Protein AF-J4XCN0-F1 (afdb_monomer_lite)

pLDDT: mean 80.33, std 9.68, range [47.09, 93.62]

Radius of gyration: 15.18 Å; chains: 1; bounding box: 36×30×36 Å

Sequence (69 aa):
MVGVPGSGKTMLARRMSSILPELTKEEAIEITKIYSILGLLGKDTGLVTTRPFRSPHHTSSTVAMIGGG

Foldseek 3Di:
DDDDPPPCPVVCLVCVQVPDDKDDPVRFVVVLVVCVVVVNADPPHNTDTGDDHDDDDPPDDPCNVVVPD

Secondary structure (DSSP, 8-state):
----TTSSHHHHHHHHGGGSPPPPHHHHHHHHHHHHHTT-S-TT--S--SPP-----TT--HHHHHT--

Structure (mmCIF, N/CA/C/O backbone):
data_AF-J4XCN0-F1
#
_entry.id   AF-J4XCN0-F1
#
loop_
_atom_site.group_PDB
_atom_site.id
_atom_site.type_symbol
_atom_site.label_atom_id
_atom_site.label_alt_id
_atom_site.label_comp_id
_atom_site.label_asym_id
_atom_site.label_entity_id
_atom_site.label_seq_id
_atom_site.pdbx_PDB_ins_code
_atom_site.Cartn_x
_atom_site.Cartn_y
_atom_site.Cartn_z
_atom_site.occupancy
_atom_site.B_iso_or_equiv
_atom_site.auth_seq_id
_atom_site.auth_comp_id
_atom_site.auth_asym_id
_atom_site.auth_atom_id
_atom_site.pdbx_PDB_model_num
ATOM 1 N N . MET A 1 1 ? 15.864 4.219 -10.878 1.00 57.72 1 MET A N 1
ATOM 2 C CA . MET A 1 1 ? 16.445 3.057 -11.591 1.00 57.72 1 MET A CA 1
ATOM 3 C C . MET A 1 1 ? 17.123 3.573 -12.853 1.00 57.72 1 MET A C 1
ATOM 5 O O . MET A 1 1 ? 16.442 4.165 -13.682 1.00 57.72 1 MET A O 1
ATOM 9 N N . VAL A 1 2 ? 18.447 3.448 -12.962 1.00 66.12 2 VAL A N 1
ATOM 10 C CA . VAL A 1 2 ? 19.221 3.908 -14.132 1.00 66.12 2 VAL A CA 1
ATOM 11 C C . VAL A 1 2 ? 19.261 2.776 -15.163 1.00 66.12 2 VAL A C 1
ATOM 13 O O . VAL A 1 2 ? 19.439 1.622 -14.789 1.00 66.12 2 VAL A O 1
ATOM 16 N N . GLY A 1 3 ? 19.037 3.071 -16.444 1.00 66.25 3 GLY A N 1
ATOM 17 C CA . GLY A 1 3 ? 19.132 2.077 -17.519 1.00 66.25 3 GLY A CA 1
ATOM 18 C C . GLY A 1 3 ? 18.596 2.593 -18.852 1.00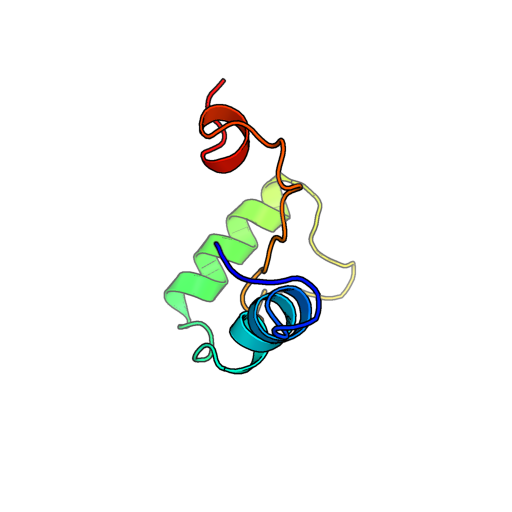 66.25 3 GLY A C 1
ATOM 19 O O . GLY A 1 3 ? 17.810 3.541 -18.874 1.00 66.25 3 GLY A O 1
ATOM 20 N N . VAL A 1 4 ? 18.965 1.942 -19.954 1.00 73.44 4 VAL A N 1
ATOM 21 C CA . VAL A 1 4 ? 18.605 2.343 -21.329 1.00 73.44 4 VAL A CA 1
ATOM 22 C C . VAL A 1 4 ? 17.082 2.390 -21.571 1.00 73.44 4 VAL A C 1
ATOM 24 O O . VAL A 1 4 ? 16.338 1.636 -20.931 1.00 73.44 4 VAL A O 1
ATOM 27 N N . PRO A 1 5 ? 16.564 3.274 -22.444 1.00 73.00 5 PRO A N 1
ATOM 28 C CA . PRO A 1 5 ? 15.151 3.273 -22.837 1.00 73.00 5 PRO A CA 1
ATOM 29 C C . PRO A 1 5 ? 14.694 1.867 -23.265 1.00 73.00 5 PRO A C 1
ATOM 31 O O . PRO A 1 5 ? 15.453 1.134 -23.886 1.00 73.00 5 PRO A O 1
ATOM 34 N N . GLY A 1 6 ? 13.486 1.450 -22.878 1.00 75.31 6 GLY A N 1
ATOM 35 C CA . GLY A 1 6 ? 12.973 0.107 -23.198 1.00 75.31 6 GLY A CA 1
ATOM 36 C C . GLY A 1 6 ? 13.452 -1.039 -22.291 1.00 75.31 6 GLY A C 1
ATOM 37 O O . GLY A 1 6 ? 12.897 -2.128 -22.371 1.00 75.31 6 GLY A O 1
ATOM 38 N N . SER A 1 7 ? 14.377 -0.816 -21.346 1.00 76.06 7 SER A N 1
ATOM 39 C CA . SER A 1 7 ? 14.901 -1.868 -20.444 1.00 76.06 7 SER A CA 1
ATOM 40 C C . SER A 1 7 ? 13.921 -2.371 -19.3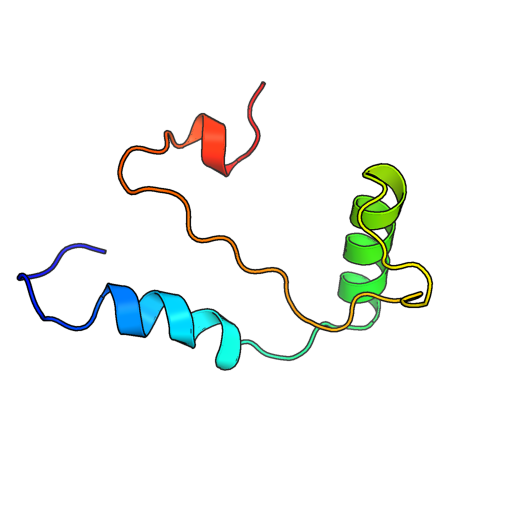61 1.00 76.06 7 SER A C 1
ATOM 42 O O . SER A 1 7 ? 14.341 -2.874 -18.322 1.00 76.06 7 SER A O 1
ATOM 44 N N . GLY A 1 8 ? 12.617 -2.141 -19.522 1.00 75.50 8 GLY A N 1
ATOM 45 C CA . GLY A 1 8 ? 11.599 -2.651 -18.601 1.00 75.50 8 GLY A CA 1
ATOM 46 C C . GLY A 1 8 ? 11.559 -2.021 -17.200 1.00 75.50 8 GLY A C 1
ATOM 47 O O . GLY A 1 8 ? 10.822 -2.518 -16.363 1.00 75.50 8 GLY A O 1
ATOM 48 N N . LYS A 1 9 ? 12.266 -0.916 -16.911 1.00 81.62 9 LYS A N 1
ATOM 49 C CA . LYS A 1 9 ? 12.304 -0.289 -15.561 1.00 81.62 9 LYS A CA 1
ATOM 50 C C . LYS A 1 9 ? 10.920 0.046 -15.001 1.00 81.62 9 LYS A C 1
ATOM 52 O O . LYS A 1 9 ? 10.636 -0.214 -13.837 1.00 81.62 9 LYS A O 1
ATOM 57 N N . THR A 1 10 ? 10.048 0.587 -15.849 1.00 74.38 10 THR A N 1
ATOM 58 C CA . THR A 1 10 ? 8.658 0.893 -15.485 1.00 74.38 10 THR A CA 1
ATOM 59 C C . THR A 1 10 ? 7.855 -0.381 -15.229 1.00 74.38 10 THR A C 1
ATOM 61 O O . THR A 1 10 ? 7.020 -0.414 -14.332 1.00 74.38 10 THR A O 1
ATOM 64 N N . MET A 1 11 ? 8.126 -1.442 -15.992 1.00 79.81 11 MET A N 1
ATOM 65 C CA . MET A 1 11 ? 7.480 -2.745 -15.833 1.00 79.81 11 MET A CA 1
ATOM 66 C C . MET A 1 11 ? 7.929 -3.420 -14.527 1.00 79.81 11 MET A C 1
ATOM 68 O O . MET A 1 11 ? 7.081 -3.884 -13.769 1.00 79.81 11 MET A O 1
ATOM 72 N N . LEU A 1 12 ? 9.228 -3.365 -14.206 1.00 78.31 12 LEU A N 1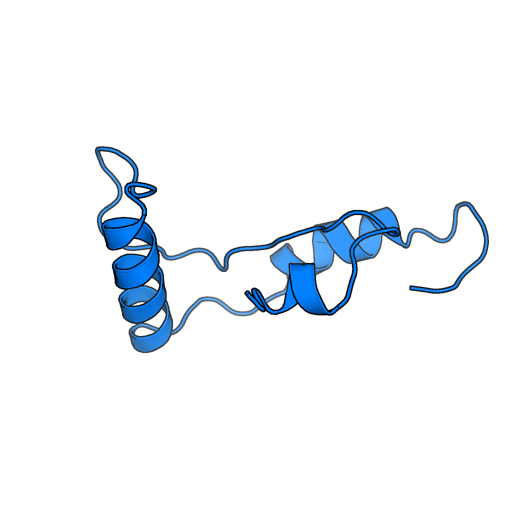
ATOM 73 C CA . LEU A 1 12 ? 9.793 -3.883 -12.959 1.00 78.31 12 LEU A CA 1
ATOM 74 C C . LEU A 1 12 ? 9.240 -3.140 -11.736 1.00 78.31 12 LEU A C 1
ATOM 76 O O . LEU A 1 12 ? 8.749 -3.776 -10.810 1.00 78.31 12 LEU A O 1
ATOM 80 N N . ALA A 1 13 ? 9.237 -1.803 -11.756 1.00 76.62 13 ALA A N 1
ATOM 81 C CA . ALA A 1 13 ? 8.706 -1.003 -10.652 1.00 76.62 13 ALA A CA 1
ATOM 82 C C . ALA A 1 13 ? 7.224 -1.313 -10.374 1.00 76.62 13 ALA A C 1
ATOM 84 O O . ALA A 1 13 ? 6.838 -1.463 -9.220 1.00 76.62 13 ALA A O 1
ATOM 85 N N . ARG A 1 14 ? 6.403 -1.477 -11.423 1.00 74.31 14 ARG A N 1
ATOM 86 C CA . ARG A 1 14 ? 4.972 -1.805 -11.289 1.00 74.31 14 ARG A CA 1
ATOM 87 C C . ARG A 1 14 ? 4.706 -3.213 -10.758 1.00 74.31 14 ARG A C 1
ATOM 89 O O . ARG A 1 14 ? 3.678 -3.414 -10.127 1.00 74.31 14 ARG A O 1
ATOM 96 N N . ARG A 1 15 ? 5.583 -4.181 -11.040 1.00 76.38 15 ARG A N 1
ATOM 97 C CA . ARG A 1 15 ? 5.439 -5.574 -10.577 1.00 76.38 15 ARG A CA 1
ATOM 98 C C . ARG A 1 15 ? 6.147 -5.850 -9.256 1.00 76.38 15 ARG A C 1
ATOM 100 O O . ARG A 1 15 ? 5.887 -6.870 -8.632 1.00 76.38 15 ARG A O 1
ATOM 107 N N . MET A 1 16 ? 7.009 -4.945 -8.801 1.00 76.25 16 MET A N 1
ATOM 108 C CA . MET A 1 16 ? 7.667 -5.094 -7.507 1.00 76.25 16 MET A CA 1
ATOM 109 C C . MET A 1 16 ? 6.647 -5.170 -6.366 1.00 76.25 16 MET A C 1
ATOM 111 O O . MET A 1 16 ? 6.825 -5.966 -5.458 1.00 76.25 16 ME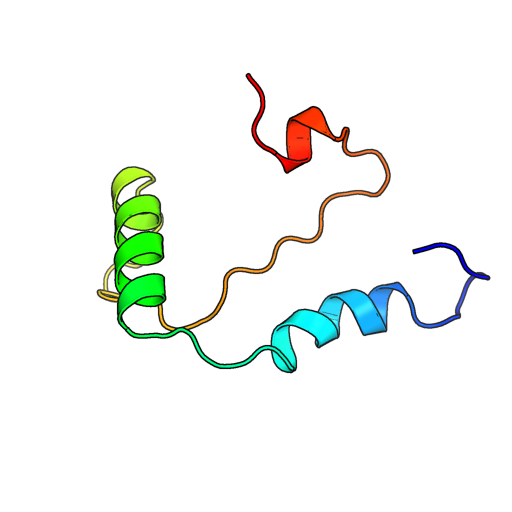T A O 1
ATOM 115 N N . SER A 1 17 ? 5.541 -4.426 -6.444 1.00 69.12 17 SER A N 1
ATOM 116 C CA . SER A 1 17 ? 4.458 -4.509 -5.458 1.00 69.12 17 SER A CA 1
ATOM 117 C C . SER A 1 17 ? 3.724 -5.852 -5.452 1.00 69.12 17 SER A C 1
ATOM 119 O O . SER A 1 17 ? 3.229 -6.243 -4.401 1.00 69.12 17 SER A O 1
ATOM 121 N N . SER A 1 18 ? 3.669 -6.573 -6.580 1.00 72.31 18 SER A N 1
ATOM 122 C CA . SER A 1 18 ? 2.974 -7.866 -6.675 1.00 72.31 18 SER A CA 1
ATOM 123 C C . SER A 1 18 ? 3.798 -9.053 -6.174 1.00 72.31 18 SER A C 1
ATOM 125 O O . SER A 1 18 ? 3.258 -10.145 -6.064 1.00 72.31 18 SER A O 1
ATOM 127 N N . ILE A 1 19 ? 5.097 -8.866 -5.924 1.00 80.12 19 ILE A N 1
ATOM 128 C CA . ILE A 1 19 ? 5.986 -9.905 -5.372 1.00 80.12 19 ILE A CA 1
ATOM 129 C C . ILE A 1 19 ? 6.307 -9.678 -3.891 1.00 80.12 19 ILE A C 1
ATOM 131 O O . ILE A 1 19 ? 7.074 -10.443 -3.310 1.00 80.12 19 ILE A O 1
ATOM 135 N N . LEU A 1 20 ? 5.777 -8.609 -3.288 1.00 79.44 20 LEU A N 1
ATOM 136 C CA . LEU A 1 20 ? 5.955 -8.376 -1.861 1.00 79.44 20 LEU A CA 1
ATOM 137 C C . LEU A 1 20 ? 5.169 -9.423 -1.061 1.00 79.44 20 LEU A C 1
ATOM 139 O O . LEU A 1 20 ? 4.081 -9.816 -1.486 1.00 79.44 20 LEU A O 1
ATOM 143 N N . PRO A 1 21 ? 5.684 -9.844 0.106 1.00 79.81 21 PRO A N 1
ATOM 144 C CA . PRO A 1 21 ? 4.925 -10.698 1.006 1.00 79.81 21 PRO A CA 1
ATOM 145 C C . PRO A 1 21 ? 3.651 -9.983 1.464 1.00 79.81 21 PRO A C 1
ATOM 147 O O . PRO A 1 21 ? 3.581 -8.748 1.475 1.00 79.81 21 PRO A O 1
ATOM 150 N N . GLU A 1 22 ? 2.659 -10.759 1.889 1.00 85.81 22 GLU A N 1
ATOM 151 C CA . GLU A 1 22 ? 1.464 -10.215 2.530 1.00 85.81 22 GLU A CA 1
ATOM 152 C C . GLU A 1 22 ? 1.833 -9.359 3.758 1.00 85.81 22 GLU A C 1
ATOM 154 O O . GLU A 1 22 ? 2.950 -9.417 4.290 1.00 85.81 22 GLU A O 1
ATOM 159 N N . LEU A 1 23 ? 0.908 -8.492 4.171 1.00 87.81 23 LEU A N 1
ATOM 160 C CA . LEU A 1 23 ? 1.069 -7.737 5.410 1.00 87.81 23 LEU A CA 1
ATOM 161 C C . 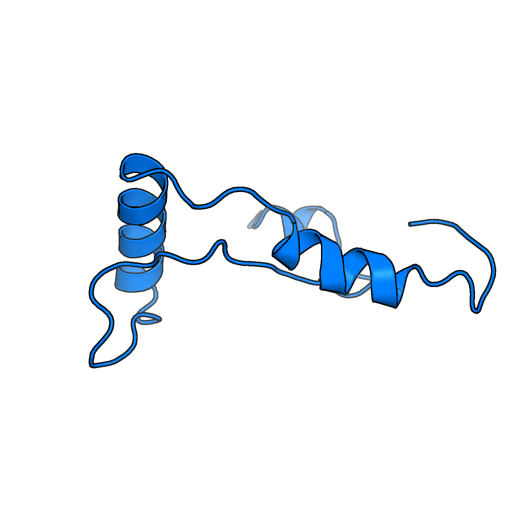LEU A 1 23 ? 0.981 -8.689 6.602 1.00 87.81 23 LEU A C 1
ATOM 163 O O . LEU A 1 23 ? 0.102 -9.554 6.643 1.00 87.81 23 LEU A O 1
ATOM 167 N N . THR A 1 24 ? 1.834 -8.489 7.604 1.00 91.81 24 THR A N 1
ATOM 168 C CA . THR A 1 24 ? 1.557 -9.076 8.917 1.00 91.81 24 THR A CA 1
ATOM 169 C C . THR A 1 24 ? 0.314 -8.421 9.517 1.00 91.81 24 THR A C 1
ATOM 171 O O . THR A 1 24 ? -0.117 -7.337 9.108 1.00 91.81 24 THR A O 1
ATOM 174 N N . LYS A 1 25 ? -0.281 -9.067 10.521 1.00 91.06 25 LYS A N 1
ATOM 175 C CA . LYS A 1 25 ? -1.454 -8.523 11.212 1.00 91.06 25 LYS A CA 1
ATOM 176 C C . LYS A 1 25 ? -1.141 -7.170 11.860 1.00 91.06 25 LYS A C 1
ATOM 178 O O . LYS A 1 25 ? -1.972 -6.265 11.829 1.00 91.06 25 LYS A O 1
ATOM 183 N N . GLU A 1 26 ? 0.056 -7.029 12.415 1.00 93.62 26 GLU A N 1
ATOM 184 C CA . GLU A 1 26 ? 0.540 -5.812 13.062 1.00 93.62 26 GLU A CA 1
ATOM 185 C C . GLU A 1 26 ? 0.699 -4.676 12.043 1.00 93.62 26 GLU A C 1
ATOM 187 O O . GLU A 1 26 ? 0.142 -3.595 12.249 1.00 93.62 26 GLU A O 1
ATOM 192 N N . GLU A 1 27 ? 1.365 -4.942 10.911 1.00 91.69 27 GLU A N 1
ATOM 193 C CA . GLU A 1 27 ? 1.527 -3.960 9.829 1.00 91.69 27 GLU A CA 1
ATOM 194 C C . GLU A 1 27 ? 0.162 -3.533 9.259 1.00 91.69 27 GLU A C 1
ATOM 196 O O . GLU A 1 27 ? -0.085 -2.346 9.032 1.00 91.69 27 GLU A O 1
ATOM 201 N N . ALA A 1 28 ? -0.757 -4.485 9.062 1.00 92.00 28 ALA A N 1
ATOM 202 C CA . ALA A 1 28 ? -2.106 -4.214 8.569 1.00 92.00 28 ALA A CA 1
ATOM 203 C C . ALA A 1 28 ? -2.884 -3.271 9.499 1.00 92.00 28 ALA A C 1
ATOM 205 O O . ALA A 1 28 ? -3.525 -2.325 9.030 1.00 92.00 28 ALA A O 1
ATOM 206 N N . ILE A 1 29 ? -2.809 -3.481 10.817 1.00 92.50 29 ILE A N 1
ATOM 207 C CA . ILE A 1 29 ? -3.461 -2.611 11.807 1.00 92.50 29 ILE A CA 1
ATOM 208 C C . ILE A 1 29 ? -2.863 -1.201 11.768 1.00 92.50 29 ILE A C 1
ATOM 210 O O . ILE A 1 29 ? -3.608 -0.219 11.795 1.00 92.50 29 ILE A O 1
ATOM 214 N N . GLU A 1 30 ? -1.540 -1.080 11.700 1.00 92.62 30 GLU A N 1
ATOM 215 C CA . GLU A 1 30 ? -0.859 0.217 11.696 1.00 92.62 30 GLU A CA 1
ATOM 216 C C . GLU A 1 30 ? -1.197 1.041 10.446 1.00 92.62 30 GLU A C 1
ATOM 218 O O . GLU A 1 30 ? -1.603 2.202 10.549 1.00 92.62 30 GLU A O 1
ATOM 223 N N . ILE A 1 31 ? -1.153 0.416 9.268 1.00 91.69 31 ILE A N 1
ATOM 224 C CA . ILE A 1 31 ? -1.534 1.061 8.004 1.00 91.69 31 ILE A CA 1
ATOM 225 C C . ILE A 1 31 ? -3.008 1.474 8.034 1.00 91.69 31 ILE A C 1
ATOM 227 O O . ILE A 1 31 ? -3.351 2.588 7.632 1.00 91.69 31 ILE A O 1
ATOM 231 N N . THR A 1 32 ? -3.881 0.609 8.552 1.00 92.06 32 THR A N 1
ATOM 232 C CA . THR A 1 32 ? -5.315 0.902 8.671 1.00 92.06 32 THR A CA 1
ATOM 233 C C . THR A 1 32 ? -5.567 2.127 9.548 1.00 92.06 32 THR A C 1
ATOM 235 O O . THR A 1 32 ? -6.380 2.974 9.180 1.00 92.06 32 THR A O 1
ATOM 238 N N . LYS A 1 33 ? -4.835 2.289 10.660 1.00 91.94 33 LYS A N 1
ATOM 239 C CA . LYS A 1 33 ? -4.929 3.491 11.509 1.00 91.94 33 LYS A CA 1
ATOM 240 C C . LYS A 1 33 ? -4.575 4.760 10.734 1.00 91.94 33 LYS A C 1
ATOM 242 O O . LYS A 1 33 ? -5.324 5.732 10.795 1.00 91.94 33 LYS A O 1
ATOM 247 N N . ILE A 1 34 ? -3.480 4.742 9.971 1.00 90.44 34 ILE A N 1
ATOM 248 C CA . ILE A 1 34 ? -3.060 5.889 9.151 1.00 90.44 34 ILE A CA 1
ATOM 249 C C . ILE A 1 34 ? -4.144 6.233 8.120 1.00 90.44 34 ILE A C 1
ATOM 251 O O . ILE A 1 34 ? -4.549 7.388 8.003 1.00 90.44 34 ILE A O 1
ATOM 255 N N . TYR A 1 35 ? -4.663 5.234 7.403 1.00 90.88 35 TYR A N 1
ATOM 256 C CA . TYR A 1 35 ? -5.699 5.440 6.385 1.00 90.88 35 TYR A CA 1
ATOM 257 C C . TYR A 1 35 ? -7.017 5.922 6.994 1.00 90.88 35 TYR A C 1
ATOM 259 O O . TYR A 1 35 ? -7.701 6.741 6.382 1.00 90.88 35 TYR A O 1
ATOM 267 N N . SER A 1 36 ? -7.348 5.468 8.205 1.00 89.38 36 SER A N 1
ATOM 268 C CA . SER A 1 36 ? -8.511 5.943 8.954 1.00 89.38 36 SER A CA 1
ATOM 269 C C . SER A 1 36 ? -8.406 7.432 9.263 1.00 89.38 36 SER A C 1
ATOM 271 O O . SER A 1 36 ? -9.366 8.163 9.039 1.00 89.38 36 SER A O 1
ATOM 273 N N . ILE A 1 37 ? -7.247 7.890 9.750 1.00 90.44 37 ILE A N 1
ATOM 274 C CA . ILE A 1 37 ? -7.014 9.305 10.083 1.00 90.44 37 ILE A CA 1
ATOM 275 C C . ILE A 1 37 ? -7.096 10.178 8.825 1.00 90.44 37 ILE A C 1
ATOM 277 O O . ILE A 1 37 ? -7.617 11.288 8.871 1.00 90.44 37 ILE A O 1
ATOM 281 N N . LEU A 1 38 ? -6.623 9.662 7.690 1.00 88.38 38 LEU A N 1
ATOM 282 C CA . LEU A 1 38 ? -6.661 10.361 6.405 1.00 88.38 38 LEU A CA 1
ATOM 283 C C . LEU A 1 38 ? -8.027 10.285 5.695 1.00 88.38 38 LEU A C 1
ATOM 285 O O . LEU A 1 38 ? -8.177 10.873 4.626 1.00 88.38 38 LEU A O 1
ATOM 289 N N . GLY A 1 39 ? -9.008 9.550 6.236 1.00 87.44 39 GLY A N 1
ATOM 290 C CA . GLY A 1 39 ? -10.310 9.339 5.589 1.00 87.44 39 GLY A CA 1
ATOM 291 C C . GLY A 1 39 ? -10.233 8.522 4.292 1.00 87.44 39 GLY A C 1
ATOM 292 O O . GLY A 1 39 ? -11.096 8.648 3.428 1.00 87.44 39 GLY A O 1
ATOM 293 N N . LEU A 1 40 ? -9.186 7.706 4.137 1.00 86.31 40 LEU A N 1
ATOM 294 C CA . LEU A 1 40 ? -8.901 6.911 2.935 1.00 86.31 40 LEU A CA 1
ATOM 295 C C . LEU A 1 40 ? -9.412 5.465 3.022 1.00 86.31 40 LEU A C 1
ATOM 297 O O . LEU A 1 40 ? -9.189 4.686 2.095 1.00 86.31 40 LEU A O 1
ATOM 301 N N . LEU A 1 41 ? -10.062 5.082 4.125 1.00 86.44 41 LEU A N 1
ATOM 302 C CA . LEU A 1 41 ? -10.734 3.787 4.222 1.00 86.44 41 LEU A CA 1
ATOM 303 C C . LEU A 1 41 ? -11.995 3.795 3.349 1.00 86.44 41 LEU A C 1
ATOM 305 O O . LEU A 1 41 ? -12.769 4.753 3.351 1.00 86.44 41 LEU A O 1
ATOM 309 N N . GLY A 1 42 ? -12.190 2.728 2.573 1.00 78.12 42 GLY A N 1
ATOM 310 C CA . GLY A 1 42 ? -13.413 2.544 1.799 1.00 78.12 42 GLY A CA 1
ATOM 311 C C . GLY A 1 42 ? -14.599 2.312 2.732 1.00 78.12 42 GLY A C 1
ATOM 312 O O . GLY A 1 42 ? -14.429 1.867 3.863 1.00 78.12 42 GLY A O 1
ATOM 313 N N . LYS A 1 43 ? -15.817 2.587 2.249 1.00 69.50 43 LYS A N 1
ATOM 314 C CA . LYS A 1 43 ? -17.047 2.466 3.054 1.00 69.50 43 LYS A CA 1
ATOM 315 C C . LYS A 1 43 ? -17.250 1.072 3.670 1.00 69.50 43 LYS A C 1
ATOM 317 O O . LYS A 1 43 ? -17.840 0.987 4.738 1.00 69.50 43 LYS A O 1
ATOM 322 N N . ASP A 1 44 ? -16.697 0.031 3.041 1.00 67.44 44 ASP A N 1
ATOM 323 C CA . ASP A 1 44 ? -16.844 -1.372 3.451 1.00 67.44 44 ASP A CA 1
ATOM 324 C C . ASP A 1 44 ? -15.503 -2.066 3.769 1.00 67.44 44 ASP A C 1
ATOM 326 O O . ASP A 1 44 ? -15.461 -3.279 3.982 1.00 67.44 44 ASP A O 1
ATOM 330 N N . THR A 1 45 ? -14.380 -1.335 3.796 1.00 66.94 45 THR A N 1
ATOM 331 C CA . THR A 1 45 ? -13.054 -1.916 4.068 1.00 66.94 45 THR A CA 1
ATOM 332 C C . THR A 1 45 ? -12.557 -1.543 5.460 1.00 66.94 45 THR A C 1
ATOM 334 O O . THR A 1 45 ? -12.050 -0.451 5.695 1.00 66.94 45 THR A O 1
ATOM 337 N N . GLY A 1 46 ? -12.692 -2.487 6.399 1.00 75.56 46 GLY A N 1
ATOM 338 C CA . GLY A 1 46 ? -12.263 -2.302 7.789 1.00 75.56 46 GLY A CA 1
ATOM 339 C C . GLY A 1 46 ? -10.758 -2.466 8.021 1.00 75.56 46 GLY A C 1
ATOM 340 O O . GLY A 1 46 ? -10.204 -1.764 8.856 1.00 75.56 46 GLY A O 1
ATOM 341 N N . LEU A 1 47 ? -10.085 -3.364 7.292 1.00 87.25 47 LEU A N 1
ATOM 342 C CA . LEU A 1 47 ? -8.653 -3.641 7.457 1.00 87.25 47 LEU A CA 1
ATOM 343 C C . LEU A 1 47 ? -7.931 -3.589 6.107 1.00 87.25 47 LEU A C 1
ATOM 345 O O . LEU A 1 47 ? -8.352 -4.228 5.142 1.00 87.25 47 LEU A O 1
ATOM 349 N N . VAL A 1 48 ? -6.820 -2.856 6.049 1.00 88.75 48 VAL A N 1
ATOM 350 C CA . VAL A 1 48 ? -5.928 -2.825 4.888 1.00 88.75 48 VAL A CA 1
ATOM 351 C C . VAL A 1 48 ? -5.075 -4.091 4.881 1.00 88.75 48 VAL A C 1
ATOM 353 O O . VAL A 1 48 ? -4.220 -4.275 5.741 1.00 88.75 48 VAL A O 1
ATOM 356 N N . THR A 1 49 ? -5.300 -4.959 3.897 1.00 85.12 49 THR A N 1
ATOM 357 C CA . THR A 1 49 ? -4.600 -6.251 3.756 1.00 85.12 49 THR A CA 1
ATOM 358 C C . THR A 1 49 ? -3.578 -6.270 2.622 1.00 85.12 49 THR A C 1
ATOM 360 O O . THR A 1 49 ? -2.717 -7.142 2.571 1.00 85.12 49 THR A O 1
ATOM 363 N N . THR A 1 50 ? -3.629 -5.288 1.719 1.00 84.12 50 THR A N 1
ATOM 364 C CA . THR A 1 50 ? -2.679 -5.152 0.608 1.00 84.12 50 THR A CA 1
ATOM 365 C C . THR A 1 50 ? -1.643 -4.081 0.920 1.00 84.12 50 THR A C 1
ATOM 367 O O . THR A 1 50 ? -1.993 -2.987 1.369 1.00 84.12 50 THR A O 1
ATOM 370 N N . ARG A 1 51 ? -0.364 -4.365 0.640 1.00 86.31 51 ARG A N 1
ATOM 371 C CA . ARG A 1 51 ? 0.712 -3.383 0.821 1.00 86.31 51 ARG A CA 1
ATOM 372 C C . ARG A 1 51 ? 0.475 -2.154 -0.064 1.00 86.31 51 ARG A C 1
ATOM 374 O O . ARG A 1 51 ? 0.311 -2.300 -1.278 1.00 86.31 51 ARG A O 1
ATOM 381 N N . PRO A 1 52 ? 0.497 -0.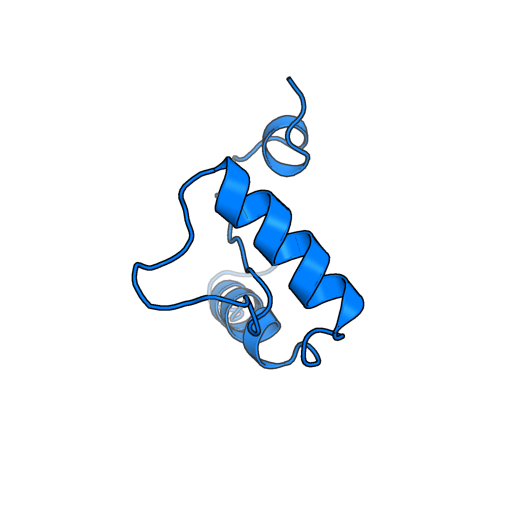937 0.503 1.00 83.31 52 PRO A N 1
ATOM 382 C CA . PRO A 1 52 ? 0.399 0.268 -0.297 1.00 83.31 52 PRO A CA 1
ATOM 383 C C . PRO A 1 52 ? 1.658 0.421 -1.156 1.00 83.31 52 PRO A C 1
ATOM 385 O O . PRO A 1 52 ? 2.780 0.303 -0.671 1.00 83.31 52 PRO A O 1
ATOM 388 N N . PHE A 1 53 ? 1.473 0.723 -2.439 1.00 81.50 53 PHE A N 1
ATOM 389 C CA . PHE A 1 53 ? 2.562 1.019 -3.364 1.00 81.50 53 PHE A CA 1
ATOM 390 C C . PHE A 1 53 ? 2.434 2.450 -3.882 1.00 81.50 53 PHE A C 1
ATOM 392 O O . PHE A 1 53 ? 1.347 2.902 -4.246 1.00 81.50 53 PHE A O 1
ATOM 399 N N . ARG A 1 54 ? 3.554 3.171 -3.935 1.00 76.88 54 ARG A N 1
ATOM 400 C CA . ARG A 1 54 ? 3.636 4.521 -4.501 1.00 76.88 54 ARG A CA 1
ATOM 401 C C . ARG A 1 54 ? 4.710 4.533 -5.585 1.00 76.88 54 ARG A C 1
ATOM 403 O O . ARG A 1 54 ? 5.802 4.017 -5.386 1.00 76.88 54 ARG A O 1
ATOM 410 N N . SER A 1 55 ? 4.393 5.147 -6.722 1.00 76.94 55 SER A N 1
ATOM 411 C CA . SER A 1 55 ? 5.321 5.352 -7.840 1.00 76.94 55 SER A CA 1
ATOM 412 C C . SER A 1 55 ? 5.502 6.857 -8.067 1.00 76.94 55 SER A C 1
ATOM 414 O O . SER A 1 55 ? 4.840 7.407 -8.950 1.00 76.94 55 SER A O 1
ATOM 416 N N . PRO A 1 56 ? 6.333 7.541 -7.259 1.00 78.38 56 PRO A N 1
ATOM 417 C CA . PRO A 1 56 ? 6.590 8.970 -7.419 1.00 78.38 56 PRO A CA 1
ATOM 418 C C . PRO A 1 56 ? 7.200 9.288 -8.791 1.00 78.38 56 PRO A C 1
ATOM 420 O O . PRO A 1 56 ? 7.802 8.428 -9.443 1.00 78.38 56 PRO A O 1
ATOM 423 N N . HIS A 1 57 ? 7.025 10.531 -9.246 1.00 82.06 57 HIS A N 1
ATOM 424 C CA . HIS A 1 57 ? 7.614 10.979 -10.504 1.00 82.06 57 HIS A CA 1
ATOM 425 C C . HIS A 1 57 ? 9.139 11.060 -10.364 1.00 82.06 57 HIS A C 1
ATOM 427 O O . HIS A 1 57 ? 9.668 11.296 -9.283 1.00 82.06 57 HIS A O 1
ATOM 433 N N . HIS A 1 58 ? 9.875 10.904 -11.464 1.00 77.69 58 HIS A N 1
ATOM 434 C CA . HIS A 1 58 ? 11.344 10.912 -11.437 1.00 77.69 58 HIS A CA 1
ATOM 435 C C . HIS A 1 58 ? 11.956 12.270 -11.041 1.00 77.69 58 HIS A C 1
ATOM 437 O O . HIS A 1 58 ? 13.160 12.358 -10.833 1.00 77.69 58 HIS A O 1
ATOM 443 N N . THR A 1 59 ? 11.132 13.314 -10.942 1.00 85.06 59 THR A N 1
ATOM 444 C CA . THR A 1 59 ? 11.496 14.653 -10.463 1.00 85.06 59 THR A CA 1
ATOM 445 C C . THR A 1 59 ? 11.100 14.894 -9.002 1.00 85.06 59 THR A C 1
ATOM 447 O O . THR A 1 59 ? 11.299 15.997 -8.497 1.00 85.06 59 THR A O 1
ATOM 450 N N . SER A 1 60 ? 10.510 13.909 -8.313 1.00 83.75 60 SER A N 1
ATOM 451 C CA . SER A 1 60 ? 10.153 14.034 -6.898 1.00 83.75 60 SER A CA 1
ATOM 452 C C . SER A 1 60 ? 11.410 14.169 -6.039 1.00 83.75 60 SER A C 1
ATOM 454 O O . SER A 1 60 ? 12.336 13.365 -6.144 1.00 83.75 60 SER A O 1
ATOM 456 N N . SER A 1 61 ? 11.437 15.187 -5.177 1.00 85.94 61 SER A N 1
ATOM 457 C CA . SER A 1 61 ? 12.525 15.380 -4.221 1.00 85.94 61 SER A CA 1
ATOM 458 C C . SER A 1 61 ? 12.493 14.306 -3.133 1.00 85.94 61 SER A C 1
ATOM 460 O O . SER A 1 61 ? 11.438 13.749 -2.821 1.00 85.94 61 SER A O 1
ATOM 462 N N . THR A 1 62 ? 13.643 14.046 -2.505 1.00 82.88 62 THR A N 1
ATOM 463 C CA . THR A 1 62 ? 13.726 13.144 -1.347 1.00 82.88 62 THR A CA 1
ATOM 464 C C . THR A 1 62 ? 12.751 13.581 -0.260 1.00 82.88 62 THR A C 1
ATOM 466 O O . THR A 1 62 ? 11.966 12.767 0.204 1.00 82.88 62 THR A O 1
ATOM 469 N N . VAL A 1 63 ? 12.721 14.880 0.053 1.00 85.06 63 VAL A N 1
ATOM 470 C CA . VAL A 1 63 ? 11.818 15.495 1.039 1.00 85.06 63 VAL A CA 1
ATOM 471 C C . VAL A 1 63 ? 10.346 15.156 0.756 1.00 85.06 63 VAL A C 1
ATOM 473 O O . VAL A 1 63 ? 9.632 14.731 1.662 1.00 85.06 63 VAL A O 1
ATOM 476 N N . ALA A 1 64 ? 9.912 15.219 -0.507 1.00 81.56 64 ALA A N 1
ATOM 477 C CA . ALA A 1 64 ? 8.555 14.843 -0.904 1.00 81.56 64 ALA A CA 1
ATOM 478 C C . ALA A 1 64 ? 8.267 13.330 -0.782 1.00 81.56 64 ALA A C 1
ATOM 480 O O . ALA A 1 64 ? 7.109 12.949 -0.629 1.00 81.56 64 ALA A O 1
ATOM 481 N N . MET A 1 65 ? 9.286 12.461 -0.850 1.00 79.31 65 MET A N 1
ATOM 482 C CA . MET A 1 65 ? 9.118 11.008 -0.684 1.00 79.31 65 MET A CA 1
ATOM 483 C C . MET A 1 65 ? 9.031 10.570 0.781 1.00 79.31 65 MET A C 1
ATOM 485 O O . MET A 1 65 ? 8.244 9.681 1.091 1.00 79.31 65 MET A O 1
ATOM 489 N N . ILE A 1 66 ? 9.833 11.167 1.668 1.00 81.06 66 ILE A N 1
ATOM 490 C CA . ILE A 1 66 ? 9.818 10.863 3.113 1.00 81.06 66 ILE A CA 1
ATOM 491 C C . ILE A 1 66 ? 8.717 11.612 3.878 1.00 81.06 66 ILE A C 1
ATOM 493 O O . ILE A 1 66 ? 8.482 11.302 5.040 1.00 81.06 66 ILE A O 1
ATOM 497 N N . GLY A 1 67 ? 8.023 12.560 3.236 1.00 69.25 67 GLY A N 1
ATOM 498 C CA . GLY A 1 67 ? 6.979 13.363 3.877 1.00 69.25 67 GLY A CA 1
ATOM 499 C C . GLY A 1 67 ? 7.534 14.475 4.769 1.00 69.25 67 GLY A C 1
ATOM 500 O O . GLY A 1 67 ? 6.891 14.845 5.744 1.00 69.25 67 GLY A O 1
ATOM 501 N N . GLY A 1 68 ? 8.731 14.983 4.457 1.00 49.41 68 GLY A N 1
ATOM 502 C CA . GLY A 1 68 ? 9.350 16.076 5.201 1.00 49.41 68 GLY A CA 1
ATOM 503 C C . GLY A 1 68 ? 8.667 17.409 4.902 1.00 49.41 68 GLY A C 1
ATOM 504 O O . GLY A 1 68 ? 8.851 17.976 3.827 1.00 49.41 68 GLY A O 1
ATOM 505 N N . GLY A 1 69 ? 7.890 17.892 5.861 1.00 47.09 69 GLY A N 1
ATOM 506 C CA . GLY A 1 69 ? 7.498 19.286 6.034 1.00 47.09 69 GLY A CA 1
ATOM 507 C C . GLY A 1 69 ? 7.874 19.706 7.442 1.00 47.09 69 GLY A C 1
ATOM 508 O O . GLY A 1 69 ? 7.747 18.843 8.340 1.00 47.09 69 GLY A O 1
#